Protein AF-A0A535TQC7-F1 (afdb_monomer_lite)

Structure (mmCIF, N/CA/C/O backbone):
data_AF-A0A535TQC7-F1
#
_entry.id   AF-A0A535TQC7-F1
#
loop_
_atom_site.group_PDB
_atom_site.id
_atom_site.type_symbol
_atom_site.label_atom_id
_atom_site.label_alt_id
_atom_site.label_comp_id
_atom_site.label_asym_id
_atom_site.label_entity_id
_atom_site.label_seq_id
_atom_site.pdbx_PDB_ins_code
_atom_site.Cartn_x
_atom_site.Cartn_y
_atom_site.Cartn_z
_atom_site.occupancy
_atom_site.B_iso_or_equiv
_atom_site.auth_seq_id
_atom_site.a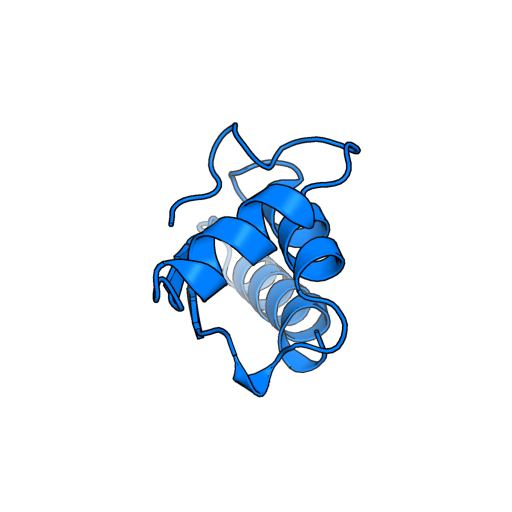uth_comp_id
_atom_site.auth_asym_id
_atom_site.auth_atom_id
_atom_site.pdbx_PDB_model_num
ATOM 1 N N . MET A 1 1 ? -5.387 8.868 1.613 1.00 95.69 1 MET A N 1
ATOM 2 C CA . MET A 1 1 ? -4.102 9.186 2.265 1.00 95.69 1 MET A CA 1
ATOM 3 C C . MET A 1 1 ? -2.962 8.705 1.377 1.00 95.69 1 MET A C 1
ATOM 5 O O . MET A 1 1 ? -3.025 7.573 0.924 1.00 95.69 1 MET A O 1
ATOM 9 N N . GLY A 1 2 ? -1.956 9.540 1.106 1.00 97.31 2 GLY A N 1
ATOM 10 C CA . GLY A 1 2 ? -0.738 9.113 0.403 1.00 97.31 2 GLY A CA 1
ATOM 11 C C . GLY A 1 2 ? 0.341 8.613 1.366 1.00 97.31 2 GLY A C 1
ATOM 12 O O . GLY A 1 2 ? 0.446 9.117 2.484 1.00 97.31 2 GLY A O 1
ATOM 13 N N . THR A 1 3 ? 1.142 7.644 0.925 1.00 98.44 3 THR A N 1
ATOM 14 C CA . THR A 1 3 ? 2.131 6.949 1.771 1.00 98.44 3 THR A CA 1
ATOM 15 C C . THR A 1 3 ? 3.597 7.285 1.465 1.00 98.44 3 THR A C 1
ATOM 17 O O . THR A 1 3 ? 4.502 6.792 2.146 1.00 98.44 3 THR A O 1
ATOM 20 N N . TRP A 1 4 ? 3.861 8.126 0.457 1.00 97.69 4 TRP A N 1
ATOM 21 C CA . TRP A 1 4 ? 5.219 8.513 0.061 1.00 97.69 4 TRP A CA 1
ATOM 22 C C . TRP A 1 4 ? 5.979 9.159 1.227 1.00 97.69 4 TRP A C 1
ATOM 24 O O . TRP A 1 4 ? 5.472 10.080 1.864 1.00 97.69 4 TRP A O 1
ATOM 34 N N . GLN A 1 5 ? 7.186 8.656 1.506 1.00 95.94 5 GLN A N 1
ATOM 35 C CA . GLN A 1 5 ? 8.056 8.998 2.648 1.00 95.94 5 GLN A CA 1
ATOM 36 C C . GLN A 1 5 ? 7.489 8.668 4.039 1.00 95.94 5 GLN A C 1
ATOM 38 O O . GLN A 1 5 ? 8.242 8.293 4.933 1.00 95.94 5 GLN A O 1
ATOM 43 N N . THR A 1 6 ? 6.177 8.758 4.249 1.00 96.38 6 THR A N 1
ATOM 44 C CA . THR A 1 6 ? 5.549 8.518 5.555 1.00 96.38 6 THR A CA 1
ATOM 45 C C . THR A 1 6 ? 5.543 7.035 5.933 1.00 96.38 6 THR A C 1
ATOM 47 O O . THR A 1 6 ? 5.707 6.707 7.111 1.00 96.38 6 THR A O 1
ATOM 50 N N . PHE A 1 7 ? 5.427 6.128 4.957 1.00 98.31 7 PHE A N 1
ATOM 51 C CA . PHE A 1 7 ? 5.397 4.673 5.176 1.00 98.31 7 PHE A CA 1
ATOM 52 C C . PHE A 1 7 ? 6.653 3.947 4.663 1.00 98.31 7 PHE A C 1
ATOM 54 O O . PHE A 1 7 ? 6.759 2.731 4.828 1.00 98.31 7 PHE A O 1
ATOM 61 N N . ASP A 1 8 ? 7.636 4.660 4.108 1.00 98.19 8 ASP A N 1
ATOM 62 C CA . ASP A 1 8 ? 8.943 4.084 3.762 1.00 98.19 8 ASP A CA 1
ATOM 63 C C . ASP A 1 8 ? 9.791 3.850 5.029 1.00 98.19 8 ASP A C 1
ATOM 65 O O . ASP A 1 8 ? 10.699 4.606 5.369 1.00 98.19 8 ASP A O 1
ATOM 69 N N . THR A 1 9 ? 9.409 2.854 5.828 1.00 97.69 9 THR A N 1
ATOM 70 C CA . THR A 1 9 ? 9.982 2.600 7.155 1.00 97.69 9 THR A CA 1
ATOM 71 C C . THR A 1 9 ? 9.763 1.152 7.607 1.00 97.69 9 THR A C 1
ATOM 73 O O . THR A 1 9 ? 8.985 0.414 7.021 1.00 97.69 9 THR A O 1
ATOM 76 N N . THR A 1 10 ? 10.472 0.692 8.644 1.00 97.31 10 THR A N 1
ATOM 77 C CA . THR A 1 10 ? 10.130 -0.539 9.395 1.00 97.31 10 THR A CA 1
ATOM 78 C C . THR A 1 10 ? 9.117 -0.282 10.508 1.00 97.31 10 THR A C 1
ATOM 80 O O . THR A 1 10 ? 8.556 -1.254 11.024 1.00 97.31 10 THR A O 1
ATOM 83 N N . ALA A 1 11 ? 8.953 0.980 10.920 1.00 97.81 11 ALA A N 1
ATOM 84 C CA . ALA A 1 11 ? 8.154 1.353 12.076 1.00 97.81 11 ALA A CA 1
ATOM 85 C C . ALA A 1 11 ? 6.693 0.932 11.906 1.00 97.81 11 ALA A C 1
ATOM 87 O O . ALA A 1 11 ? 6.180 0.844 10.790 1.00 97.81 11 ALA A O 1
ATOM 88 N N . ASP A 1 12 ? 6.029 0.688 13.031 1.00 97.19 12 ASP A N 1
ATOM 89 C CA . ASP A 1 12 ? 4.601 0.420 13.025 1.00 97.19 12 ASP A CA 1
ATOM 90 C C . ASP A 1 12 ? 3.821 1.672 12.588 1.00 97.19 12 ASP A C 1
ATOM 92 O O . ASP A 1 12 ? 4.041 2.780 13.087 1.00 97.19 12 ASP A O 1
ATOM 96 N N . ARG A 1 13 ? 2.932 1.483 11.612 1.00 97.94 13 ARG A N 1
ATOM 97 C CA . ARG A 1 13 ? 2.050 2.512 11.054 1.00 97.94 13 ARG A CA 1
ATOM 98 C C . ARG A 1 13 ? 0.570 2.217 11.291 1.00 97.94 13 ARG A C 1
ATOM 100 O O . ARG A 1 13 ? -0.248 3.029 10.863 1.00 97.94 13 ARG A O 1
ATOM 107 N N . GLY A 1 14 ? 0.243 1.150 12.026 1.00 98.06 14 GLY A N 1
ATOM 108 C CA . GLY A 1 14 ? -1.114 0.848 12.489 1.00 98.06 14 GLY A CA 1
ATOM 109 C C . GLY A 1 14 ? -1.821 2.070 13.085 1.00 98.06 14 GLY A C 1
ATOM 110 O O . GLY A 1 14 ? -2.855 2.453 12.550 1.00 98.06 14 GLY A O 1
ATOM 111 N N . PRO A 1 15 ? -1.215 2.813 14.038 1.00 98.38 15 PRO A N 1
ATOM 112 C CA . PRO A 1 15 ? -1.866 3.980 14.641 1.00 98.38 15 PRO A CA 1
ATOM 113 C C . PRO A 1 15 ? -2.255 5.090 13.650 1.00 98.38 15 PRO A C 1
ATOM 115 O O . PRO A 1 15 ? -3.237 5.796 13.855 1.00 98.38 15 PRO A O 1
ATOM 118 N N . ILE A 1 16 ? -1.497 5.263 12.560 1.00 98.00 16 ILE A N 1
ATOM 119 C CA . ILE A 1 16 ? -1.821 6.256 11.521 1.00 98.00 16 ILE A CA 1
ATOM 120 C C . ILE A 1 16 ? -2.970 5.758 10.637 1.00 98.00 16 ILE A C 1
ATOM 122 O O . ILE A 1 16 ? -3.816 6.551 10.226 1.00 98.00 16 ILE A O 1
ATOM 126 N N . VAL A 1 17 ? -3.000 4.457 10.336 1.00 98.19 17 VAL A N 1
ATOM 127 C CA . VAL A 1 17 ? -4.106 3.825 9.604 1.00 98.19 17 VAL A CA 1
ATOM 128 C C . VAL A 1 17 ? -5.390 3.847 10.439 1.00 98.19 17 VAL A C 1
ATOM 130 O O . VAL A 1 17 ? -6.439 4.197 9.906 1.00 98.19 17 VAL A O 1
ATOM 133 N N . ASP A 1 18 ? -5.301 3.572 11.742 1.00 98.25 18 ASP A N 1
ATOM 134 C CA . ASP A 1 18 ? -6.423 3.627 12.684 1.00 98.25 18 ASP A CA 1
ATOM 135 C C . ASP A 1 18 ? -7.059 5.013 12.737 1.00 98.25 18 ASP A C 1
ATOM 137 O O . ASP A 1 18 ? -8.279 5.143 12.614 1.00 98.25 18 ASP A O 1
ATOM 141 N N . GLU A 1 19 ? -6.236 6.054 12.870 1.00 98.44 19 GLU A N 1
ATOM 142 C CA . GLU A 1 19 ? -6.716 7.435 12.892 1.00 98.44 19 GLU A CA 1
ATOM 143 C C . GLU A 1 19 ? -7.364 7.815 11.556 1.00 98.44 19 GLU A C 1
ATOM 145 O O . GLU A 1 19 ? -8.435 8.418 11.520 1.00 98.44 19 GLU A O 1
ATOM 150 N N . ALA A 1 20 ? -6.758 7.415 10.436 1.00 98.31 20 ALA A N 1
ATOM 151 C CA . ALA A 1 20 ? -7.307 7.693 9.115 1.00 98.31 20 ALA A CA 1
ATOM 152 C C . ALA A 1 20 ? -8.671 7.029 8.901 1.00 98.31 20 ALA A C 1
ATOM 154 O O . ALA A 1 20 ? -9.603 7.694 8.448 1.00 98.31 20 ALA A O 1
ATOM 155 N N . LEU A 1 21 ? -8.807 5.752 9.265 1.00 97.94 21 LEU A N 1
ATOM 156 C CA . LEU A 1 21 ? -10.072 5.027 9.158 1.00 97.94 21 LEU A CA 1
ATOM 157 C C . LEU A 1 21 ? -11.127 5.607 10.110 1.00 97.94 21 LEU A C 1
ATOM 159 O O . LEU A 1 21 ? -12.267 5.810 9.695 1.00 97.94 21 LEU A O 1
ATOM 163 N N . SER A 1 22 ? -10.738 5.983 11.332 1.00 98.06 22 SER A N 1
ATOM 164 C CA . SER A 1 22 ? -11.619 6.664 12.296 1.00 98.06 22 SER A CA 1
ATOM 165 C C . SER A 1 22 ? -12.103 8.027 11.786 1.00 98.06 22 SER A C 1
ATOM 167 O O . SER A 1 22 ? -13.244 8.415 12.033 1.00 98.06 22 SER A O 1
ATOM 169 N N . ALA A 1 23 ? -11.272 8.729 11.013 1.00 98.38 23 ALA A N 1
ATOM 170 C CA . ALA A 1 23 ? -11.622 9.973 10.329 1.00 98.38 23 ALA A CA 1
ATOM 171 C C . ALA A 1 23 ? -12.407 9.765 9.012 1.00 98.38 23 ALA A C 1
ATOM 173 O O . ALA A 1 23 ? -12.694 10.736 8.309 1.00 98.38 23 ALA A O 1
ATOM 174 N N . GLY A 1 24 ? -12.749 8.522 8.649 1.00 98.12 24 GLY A N 1
ATOM 175 C CA . GLY A 1 24 ? -13.498 8.182 7.434 1.00 98.12 24 GLY A CA 1
ATOM 176 C C . GLY A 1 24 ? -12.660 8.141 6.149 1.00 98.12 24 GLY A C 1
ATOM 177 O O . GLY A 1 24 ? -13.213 8.088 5.049 1.00 98.12 24 GLY A O 1
ATOM 178 N N . ILE A 1 25 ? -11.329 8.166 6.251 1.00 98.38 25 ILE A N 1
ATOM 179 C CA . ILE A 1 25 ? -10.420 8.052 5.107 1.00 98.38 25 ILE A CA 1
ATOM 180 C C . ILE A 1 25 ? -10.188 6.573 4.810 1.00 98.38 25 ILE A C 1
ATOM 182 O O . ILE A 1 25 ? -9.377 5.919 5.457 1.00 98.38 25 ILE A O 1
ATOM 186 N N . THR A 1 26 ? -10.855 6.066 3.778 1.00 97.94 26 THR A N 1
ATOM 187 C CA . THR A 1 26 ? -10.759 4.653 3.376 1.00 97.94 26 THR A CA 1
ATOM 188 C C . THR A 1 26 ? -9.893 4.422 2.138 1.00 97.94 26 THR A C 1
ATOM 190 O O . THR A 1 26 ? -9.547 3.286 1.848 1.00 97.94 26 THR A O 1
ATOM 193 N N . LEU A 1 27 ? -9.496 5.468 1.402 1.00 98.56 27 LEU A N 1
ATOM 194 C CA . LEU A 1 27 ? -8.606 5.348 0.239 1.00 98.56 27 LEU A CA 1
ATOM 195 C C . LEU A 1 27 ? 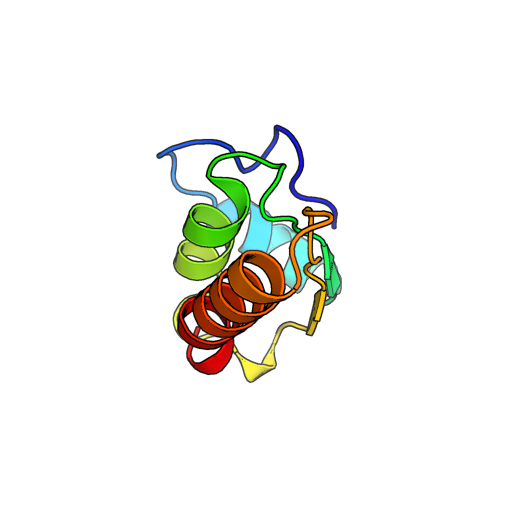-7.143 5.593 0.628 1.00 98.56 27 LEU A C 1
ATOM 197 O O . LEU A 1 27 ? -6.800 6.693 1.068 1.00 98.56 27 LEU A O 1
ATOM 201 N N . PHE A 1 28 ? -6.270 4.624 0.365 1.00 98.56 28 PHE A N 1
ATOM 202 C CA . PHE A 1 28 ? -4.823 4.703 0.576 1.00 98.56 28 PHE A CA 1
ATOM 203 C C . PHE A 1 28 ? -4.078 4.592 -0.760 1.00 98.56 28 PHE A C 1
ATOM 205 O O . PHE A 1 28 ? -4.310 3.661 -1.527 1.00 98.56 28 PHE A O 1
ATOM 212 N N . ASP A 1 29 ? -3.192 5.547 -1.045 1.00 98.56 29 ASP A N 1
ATOM 213 C CA . ASP A 1 29 ? -2.368 5.592 -2.257 1.00 98.56 29 ASP A CA 1
ATOM 214 C C . ASP A 1 29 ? -0.924 5.188 -1.947 1.00 98.56 29 ASP A C 1
ATOM 216 O O . ASP A 1 29 ? -0.298 5.781 -1.068 1.00 98.56 29 ASP A O 1
ATOM 220 N N . SER A 1 30 ? -0.398 4.226 -2.705 1.00 98.50 30 SER A N 1
ATOM 221 C CA . SER A 1 30 ? 0.982 3.740 -2.635 1.00 98.50 30 SER A CA 1
ATOM 222 C C . SER A 1 30 ? 1.608 3.587 -4.028 1.00 98.50 30 SER A C 1
ATOM 224 O O . SER A 1 30 ? 1.006 3.932 -5.047 1.00 98.50 30 SER A O 1
ATOM 226 N N . SER A 1 31 ? 2.859 3.141 -4.093 1.00 98.62 31 SER A N 1
ATOM 227 C CA . SER A 1 31 ? 3.579 2.884 -5.344 1.00 98.62 31 SER A CA 1
ATOM 228 C C . SER A 1 31 ? 4.812 2.014 -5.085 1.00 98.62 31 SER A C 1
ATOM 230 O O . SER A 1 31 ? 5.476 2.247 -4.070 1.00 98.62 31 SER A O 1
ATOM 232 N N . PRO A 1 32 ? 5.226 1.149 -6.032 1.00 98.25 32 PRO A N 1
ATOM 233 C CA . PRO A 1 32 ? 6.516 0.455 -5.971 1.00 98.25 32 PRO A CA 1
ATOM 234 C C . PRO A 1 32 ? 7.716 1.406 -5.842 1.00 98.25 32 PRO A C 1
ATOM 236 O O . PRO A 1 32 ? 8.770 1.037 -5.335 1.00 98.25 32 PRO A O 1
ATOM 239 N N . MET A 1 33 ? 7.571 2.658 -6.292 1.00 98.19 33 MET A N 1
ATOM 240 C CA . MET A 1 33 ? 8.628 3.668 -6.182 1.00 98.19 33 MET A CA 1
ATOM 241 C C . MET A 1 33 ? 8.745 4.291 -4.779 1.00 98.19 33 MET A C 1
ATOM 243 O O . MET A 1 33 ? 9.689 5.035 -4.529 1.00 98.19 33 MET A O 1
ATOM 247 N N . TYR A 1 34 ? 7.790 4.055 -3.871 1.00 98.44 34 TYR A N 1
ATOM 248 C CA . TYR A 1 34 ? 7.756 4.673 -2.536 1.00 98.44 34 TYR A CA 1
ATOM 249 C C . TYR A 1 34 ? 8.570 3.877 -1.502 1.00 98.44 34 TYR A C 1
ATOM 251 O O . TYR A 1 34 ? 8.265 3.910 -0.309 1.00 98.44 34 TYR A O 1
ATOM 259 N N . GLY A 1 35 ? 9.595 3.149 -1.951 1.00 97.56 35 GLY A N 1
ATOM 260 C CA . GLY A 1 35 ? 10.410 2.299 -1.091 1.00 97.56 35 GLY A CA 1
ATOM 261 C C . GLY A 1 35 ? 9.557 1.216 -0.439 1.00 97.56 35 GLY A C 1
ATOM 262 O O . GLY A 1 35 ? 8.883 0.448 -1.118 1.00 97.56 35 GLY A O 1
ATOM 263 N N . ARG A 1 36 ? 9.560 1.166 0.891 1.00 98.00 36 ARG A N 1
ATOM 264 C CA . ARG A 1 36 ? 8.882 0.127 1.683 1.00 98.00 36 ARG A CA 1
ATOM 265 C C . ARG A 1 36 ? 7.417 0.422 1.984 1.00 98.00 36 ARG A C 1
ATOM 267 O O . ARG A 1 36 ? 6.795 -0.297 2.763 1.00 98.00 36 ARG A O 1
ATOM 274 N N . ALA A 1 37 ? 6.862 1.484 1.407 1.00 98.56 37 ALA A N 1
ATOM 275 C CA . ALA A 1 37 ? 5.516 1.935 1.730 1.00 98.56 37 ALA A CA 1
ATOM 276 C C . ALA A 1 37 ? 4.432 0.878 1.472 1.00 98.56 37 ALA A C 1
ATOM 278 O O . ALA A 1 37 ? 3.495 0.795 2.262 1.00 98.56 37 ALA A O 1
ATOM 279 N N . GLU A 1 38 ? 4.552 0.059 0.419 1.00 98.44 38 GLU A N 1
ATOM 280 C CA . GLU A 1 38 ? 3.581 -1.009 0.143 1.00 98.44 38 GLU A CA 1
ATOM 281 C C . GLU A 1 38 ? 3.571 -2.078 1.239 1.00 98.44 38 GLU A C 1
ATOM 28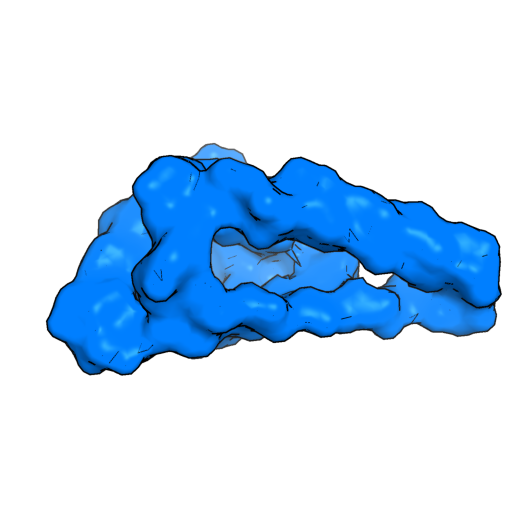3 O O . GLU A 1 38 ? 2.507 -2.380 1.778 1.00 98.44 38 GLU A O 1
ATOM 288 N N . ASP A 1 39 ? 4.740 -2.585 1.637 1.00 98.25 39 ASP A N 1
ATOM 289 C CA . ASP A 1 39 ? 4.855 -3.574 2.714 1.00 98.25 39 ASP A CA 1
ATOM 290 C C . ASP A 1 39 ? 4.389 -3.014 4.064 1.00 98.25 39 ASP A C 1
ATOM 292 O O . ASP A 1 39 ? 3.705 -3.693 4.832 1.00 98.25 39 ASP A O 1
ATOM 296 N N . THR A 1 40 ? 4.753 -1.768 4.372 1.00 98.50 40 THR A N 1
ATOM 297 C CA . THR A 1 40 ? 4.355 -1.111 5.623 1.00 98.50 40 THR A CA 1
ATOM 298 C C . THR A 1 40 ? 2.851 -0.884 5.677 1.00 98.50 40 THR A C 1
ATOM 300 O O . THR A 1 40 ? 2.238 -1.144 6.710 1.00 98.50 40 THR A O 1
ATOM 303 N N . LEU A 1 41 ? 2.247 -0.430 4.573 1.00 98.44 41 LEU A N 1
ATOM 304 C CA . LEU A 1 41 ? 0.802 -0.245 4.480 1.00 98.44 41 LEU A CA 1
ATOM 305 C C . LEU A 1 41 ? 0.071 -1.586 4.583 1.00 98.44 41 LEU A C 1
ATOM 307 O O . LEU A 1 41 ? -0.900 -1.679 5.324 1.00 98.44 41 LEU A O 1
ATOM 311 N N . ALA A 1 42 ? 0.557 -2.623 3.894 1.00 98.19 42 ALA A N 1
ATOM 312 C CA . ALA A 1 42 ? -0.012 -3.966 3.961 1.00 98.19 42 ALA A CA 1
ATOM 313 C C . ALA A 1 42 ? -0.032 -4.491 5.403 1.00 98.19 42 ALA A C 1
ATOM 315 O O . ALA A 1 42 ? -1.068 -4.924 5.887 1.00 98.19 42 ALA A O 1
ATOM 316 N N . ARG A 1 43 ? 1.087 -4.371 6.128 1.00 98.00 43 ARG A N 1
ATOM 317 C CA . ARG A 1 43 ? 1.156 -4.756 7.547 1.00 98.00 43 ARG A CA 1
ATOM 318 C C . ARG A 1 43 ? 0.214 -3.946 8.435 1.00 98.00 43 ARG A C 1
ATOM 320 O O . ARG A 1 43 ? -0.344 -4.501 9.370 1.00 98.00 43 ARG A O 1
ATOM 327 N N . ALA A 1 44 ? 0.067 -2.649 8.174 1.00 98.12 44 ALA A N 1
ATOM 328 C CA . ALA A 1 44 ? -0.804 -1.778 8.959 1.00 98.12 44 ALA A CA 1
ATOM 329 C C . ALA A 1 44 ? -2.305 -2.015 8.691 1.00 98.12 44 ALA A C 1
ATOM 331 O O . ALA A 1 44 ? -3.130 -1.634 9.515 1.00 98.12 44 ALA A O 1
ATOM 332 N N . LEU A 1 45 ? -2.651 -2.629 7.554 1.00 97.81 45 LEU A N 1
ATOM 333 C CA . LEU A 1 45 ? -4.018 -2.992 7.169 1.00 97.81 45 LEU A CA 1
ATOM 334 C C . LEU A 1 45 ? -4.350 -4.474 7.405 1.00 97.81 45 LEU A C 1
ATOM 336 O O . LEU A 1 45 ? -5.444 -4.884 7.041 1.00 97.81 45 LEU A O 1
ATOM 340 N N . ASP A 1 46 ? -3.444 -5.272 7.975 1.00 96.94 46 ASP A N 1
ATOM 341 C CA . ASP A 1 46 ? -3.633 -6.720 8.139 1.00 96.94 46 ASP A CA 1
ATOM 342 C C . ASP A 1 46 ? -4.916 -7.052 8.926 1.00 96.94 46 ASP A C 1
ATOM 344 O O . ASP A 1 46 ? -5.117 -6.588 10.050 1.00 96.94 46 ASP A O 1
ATOM 348 N N . GLY A 1 47 ? -5.795 -7.851 8.318 1.00 96.12 47 GLY A N 1
ATOM 349 C CA . GLY A 1 47 ? -7.103 -8.222 8.855 1.00 96.12 47 GLY A CA 1
ATOM 350 C C . GLY A 1 47 ? -8.221 -7.206 8.591 1.00 96.12 47 GLY A C 1
ATOM 351 O O . GLY A 1 47 ? -9.303 -7.359 9.157 1.00 96.12 47 GLY A O 1
ATOM 352 N N . ARG A 1 48 ? -7.988 -6.180 7.763 1.00 95.69 48 ARG A N 1
ATOM 353 C CA . ARG A 1 48 ? -8.896 -5.035 7.554 1.00 95.69 48 ARG A CA 1
ATOM 354 C C . ARG A 1 48 ? -9.203 -4.766 6.083 1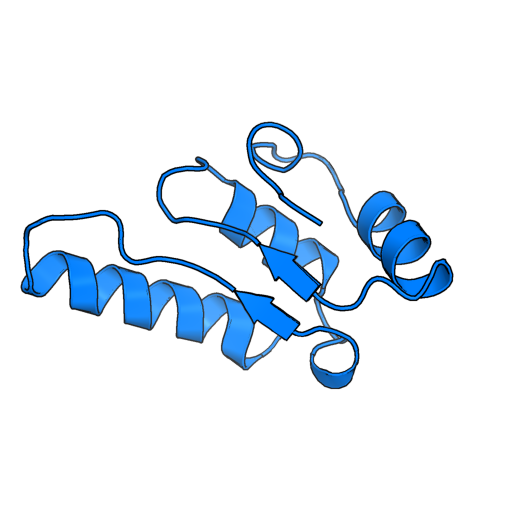.00 95.69 48 ARG A C 1
ATOM 356 O O . ARG A 1 48 ? -9.540 -3.634 5.720 1.00 95.69 48 ARG A O 1
ATOM 363 N N . ARG A 1 49 ? -9.126 -5.792 5.223 1.00 95.69 49 ARG A N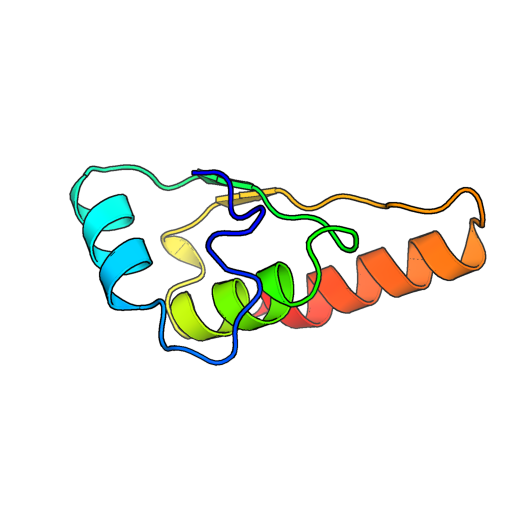 1
ATOM 364 C CA . ARG A 1 49 ? -9.353 -5.653 3.773 1.00 95.69 49 ARG A CA 1
ATOM 365 C C . ARG A 1 49 ? -10.573 -4.835 3.420 1.00 95.69 49 ARG A C 1
ATOM 367 O O . ARG A 1 49 ? -10.499 -3.962 2.558 1.00 95.69 49 ARG A O 1
ATOM 374 N N . ASP A 1 50 ? -11.683 -5.148 4.068 1.00 96.50 50 ASP A N 1
ATOM 375 C CA . ASP A 1 50 ? -12.997 -4.619 3.720 1.00 96.50 50 ASP A CA 1
ATOM 376 C C . ASP A 1 50 ? -13.178 -3.153 4.145 1.00 96.50 50 ASP A C 1
ATOM 378 O O . ASP A 1 50 ? -14.116 -2.493 3.703 1.00 96.50 50 ASP A O 1
ATOM 382 N N . GLU A 1 51 ? -12.262 -2.613 4.953 1.00 97.31 51 GLU A N 1
ATOM 383 C CA . GLU A 1 51 ? -12.297 -1.227 5.428 1.00 97.31 51 GLU A CA 1
ATOM 384 C C . GLU A 1 51 ? -11.545 -0.256 4.501 1.00 97.31 51 GLU A C 1
ATOM 386 O O . GLU A 1 51 ? -11.693 0.961 4.631 1.00 97.31 51 GLU A O 1
ATOM 391 N N . ALA A 1 52 ? -10.746 -0.766 3.554 1.00 97.50 52 ALA A N 1
ATOM 392 C CA . ALA A 1 52 ? -9.832 0.048 2.758 1.00 97.50 52 ALA A CA 1
ATOM 393 C C . ALA A 1 52 ? -9.925 -0.188 1.241 1.00 97.50 52 ALA A C 1
ATOM 395 O O . ALA A 1 52 ? -10.016 -1.302 0.726 1.00 97.50 52 ALA A O 1
ATOM 396 N N . ILE A 1 53 ? -9.797 0.899 0.488 1.00 98.19 53 ILE A N 1
ATOM 397 C CA . ILE A 1 53 ? -9.501 0.902 -0.942 1.00 98.19 53 ILE A CA 1
ATOM 398 C C . ILE A 1 53 ? -8.022 1.244 -1.091 1.00 98.19 53 ILE A C 1
ATOM 400 O O . ILE A 1 53 ? -7.557 2.263 -0.583 1.00 98.19 53 ILE A O 1
ATOM 404 N N . ILE A 1 54 ? -7.277 0.404 -1.807 1.00 98.38 54 ILE A N 1
ATOM 405 C CA . ILE A 1 54 ? -5.840 0.589 -2.015 1.00 98.38 54 ILE A CA 1
ATOM 406 C C . ILE A 1 54 ? -5.596 0.884 -3.491 1.00 98.38 54 ILE A C 1
ATOM 408 O O . ILE A 1 54 ? -5.929 0.080 -4.361 1.00 98.38 54 ILE A O 1
ATOM 412 N N . ALA A 1 55 ? -5.008 2.043 -3.764 1.00 98.38 55 ALA A N 1
ATOM 413 C CA . ALA A 1 55 ? -4.511 2.418 -5.075 1.00 98.38 55 ALA A CA 1
ATOM 414 C C . ALA A 1 55 ? -2.987 2.267 -5.078 1.00 98.38 55 ALA A C 1
ATOM 416 O O . ALA A 1 55 ? -2.287 2.981 -4.366 1.00 98.38 55 ALA A O 1
ATOM 417 N N . THR A 1 56 ? -2.463 1.349 -5.885 1.00 98.38 56 THR A N 1
ATOM 418 C CA . THR A 1 56 ? -1.028 1.290 -6.185 1.00 98.38 56 THR A CA 1
ATOM 419 C C . THR A 1 56 ? -0.793 1.386 -7.689 1.00 98.38 56 THR A C 1
ATOM 421 O O . THR A 1 56 ? -1.735 1.470 -8.480 1.00 98.38 56 THR A O 1
ATOM 424 N N . LYS A 1 57 ? 0.471 1.449 -8.088 1.00 98.44 57 LYS A N 1
ATOM 425 C CA . LYS A 1 57 ? 0.902 1.835 -9.428 1.00 98.44 57 LYS A CA 1
ATOM 426 C C . LYS A 1 57 ? 1.820 0.774 -10.012 1.00 98.44 57 LYS A C 1
ATOM 428 O O . LYS A 1 57 ? 2.403 -0.028 -9.294 1.00 98.44 57 LYS A O 1
ATOM 433 N N . ILE A 1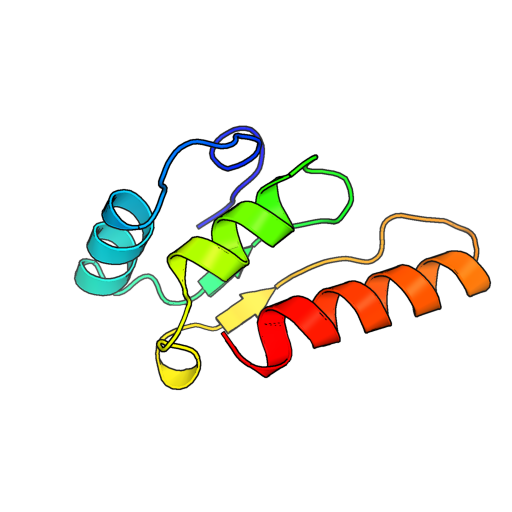 58 ? 1.995 0.837 -11.324 1.00 98.56 58 ILE A N 1
ATOM 434 C CA . ILE A 1 58 ? 3.106 0.185 -12.007 1.00 98.56 58 ILE A CA 1
ATOM 435 C C . ILE A 1 58 ? 4.125 1.271 -12.338 1.00 98.56 58 ILE A C 1
ATOM 437 O O . ILE A 1 58 ? 3.812 2.224 -13.050 1.00 98.56 58 ILE A O 1
ATOM 441 N N . TRP A 1 59 ? 5.328 1.148 -11.788 1.00 98.12 59 TRP A N 1
ATOM 442 C CA . TRP A 1 59 ? 6.434 2.083 -11.962 1.00 98.12 59 TRP A CA 1
ATOM 443 C C . TRP A 1 59 ? 7.599 1.391 -12.668 1.00 98.12 59 TRP A C 1
ATOM 445 O O . TRP A 1 59 ? 8.594 1.000 -12.059 1.00 98.12 59 TRP A O 1
ATOM 455 N N . THR A 1 60 ? 7.434 1.170 -13.967 1.00 98.25 60 THR A N 1
ATOM 456 C CA . THR A 1 60 ? 8.464 0.634 -14.864 1.00 98.25 60 THR A CA 1
ATOM 457 C C . THR A 1 60 ? 7.983 0.773 -16.308 1.00 98.25 60 THR A C 1
ATOM 459 O O . THR A 1 60 ? 6.781 0.753 -16.576 1.00 98.25 60 THR A O 1
ATOM 462 N N . SER A 1 61 ? 8.913 0.920 -17.251 1.00 98.06 61 SER A N 1
ATOM 463 C CA . SER A 1 61 ? 8.624 0.843 -18.689 1.00 98.06 61 SER A CA 1
ATOM 464 C C . SER A 1 61 ? 8.649 -0.595 -19.221 1.00 98.06 61 SER A C 1
ATOM 466 O O . SER A 1 61 ? 8.207 -0.838 -20.343 1.00 98.06 61 SER A O 1
ATOM 468 N N . SER A 1 62 ? 9.150 -1.556 -18.436 1.00 98.62 62 SER A N 1
ATOM 469 C CA . SER A 1 62 ? 9.233 -2.968 -18.808 1.00 98.62 62 SER A CA 1
ATOM 470 C C . SER A 1 62 ? 7.895 -3.676 -18.567 1.00 98.62 62 SER A C 1
ATOM 472 O O . SER A 1 62 ? 7.450 -3.777 -17.422 1.00 98.62 62 SER A O 1
ATOM 474 N N . PRO A 1 63 ? 7.257 -4.268 -19.597 1.00 98.56 63 PRO A N 1
ATOM 475 C CA . PRO A 1 63 ? 6.024 -5.031 -19.400 1.00 98.56 63 PRO A CA 1
ATOM 476 C C . PRO A 1 63 ? 6.195 -6.269 -18.510 1.00 98.56 63 PRO A C 1
ATOM 478 O O . PRO A 1 63 ? 5.228 -6.735 -17.912 1.00 98.56 63 PRO A O 1
ATOM 481 N N . ALA A 1 64 ? 7.398 -6.850 -18.454 1.00 98.62 64 ALA A N 1
ATOM 482 C CA . ALA A 1 64 ? 7.675 -8.012 -17.612 1.00 98.62 64 ALA A CA 1
ATOM 483 C C . ALA A 1 64 ? 7.749 -7.611 -16.134 1.00 98.62 64 ALA A C 1
ATOM 485 O O . ALA A 1 64 ? 7.051 -8.194 -15.308 1.00 98.62 64 ALA A O 1
ATOM 486 N N . GLU A 1 65 ? 8.513 -6.563 -15.817 1.00 98.50 65 GLU A N 1
ATOM 487 C CA . GLU A 1 65 ? 8.562 -6.014 -14.457 1.00 98.50 65 GLU A CA 1
ATOM 488 C C . GLU A 1 65 ? 7.200 -5.463 -14.034 1.00 98.50 65 GLU A C 1
ATOM 490 O O . GLU A 1 65 ? 6.799 -5.628 -12.887 1.00 98.50 65 GLU A O 1
ATOM 495 N N . GLY A 1 66 ? 6.442 -4.870 -14.962 1.00 98.69 66 GLY A N 1
ATOM 496 C CA . GLY A 1 66 ? 5.106 -4.368 -14.666 1.00 98.69 66 GLY A CA 1
ATOM 497 C C . GLY A 1 66 ? 4.151 -5.472 -14.213 1.00 98.69 66 GLY A C 1
ATOM 498 O O . GLY A 1 66 ? 3.403 -5.290 -13.256 1.00 98.69 66 GLY A O 1
ATOM 499 N N . ARG A 1 67 ? 4.225 -6.662 -14.826 1.00 98.75 67 ARG A N 1
ATOM 500 C CA . ARG A 1 67 ? 3.476 -7.832 -14.338 1.00 98.75 67 ARG A CA 1
ATOM 501 C C . ARG A 1 67 ? 3.946 -8.267 -12.951 1.00 98.75 67 ARG A C 1
ATOM 503 O O . ARG A 1 67 ? 3.109 -8.519 -12.095 1.00 98.75 67 ARG A O 1
ATOM 510 N N . GLN A 1 68 ? 5.254 -8.285 -12.700 1.00 98.56 68 GLN A N 1
ATOM 511 C CA . GLN A 1 68 ? 5.799 -8.652 -11.387 1.00 98.56 68 GLN A CA 1
ATOM 512 C C . GLN A 1 68 ? 5.365 -7.681 -10.279 1.00 98.56 68 GLN A C 1
ATOM 514 O O . GLN A 1 68 ? 5.023 -8.124 -9.183 1.00 98.56 68 GLN A O 1
ATOM 519 N N . GLN A 1 69 ? 5.336 -6.374 -10.562 1.00 98.56 69 GLN A N 1
ATOM 520 C CA . GLN A 1 69 ? 4.830 -5.354 -9.639 1.00 98.56 69 GLN A CA 1
ATOM 521 C C . GLN A 1 69 ? 3.327 -5.533 -9.380 1.00 98.56 69 GLN A C 1
ATOM 523 O O . GLN A 1 69 ? 2.907 -5.518 -8.225 1.00 98.56 69 GLN A O 1
ATOM 528 N N . ALA A 1 70 ? 2.525 -5.795 -10.420 1.00 98.44 70 ALA A N 1
ATOM 529 C CA . ALA A 1 70 ? 1.098 -6.084 -10.261 1.00 98.44 70 ALA A CA 1
ATOM 530 C C . ALA A 1 70 ? 0.861 -7.326 -9.383 1.00 98.44 70 ALA A C 1
ATOM 532 O O . ALA A 1 70 ? 0.053 -7.297 -8.458 1.00 98.44 70 ALA A O 1
ATOM 533 N N . GLU A 1 71 ? 1.595 -8.411 -9.632 1.00 98.44 71 GLU A N 1
ATOM 534 C CA . GLU A 1 71 ? 1.513 -9.631 -8.828 1.00 98.44 71 GLU A CA 1
ATOM 535 C C . GLU A 1 71 ? 1.966 -9.403 -7.380 1.00 98.44 71 GLU A C 1
ATOM 537 O O . GLU A 1 71 ? 1.360 -9.948 -6.459 1.00 98.44 71 GLU A O 1
ATOM 542 N N . HIS A 1 72 ? 3.014 -8.606 -7.153 1.00 97.88 72 HIS A N 1
ATOM 543 C CA . HIS A 1 72 ? 3.459 -8.233 -5.809 1.00 97.88 72 HIS A CA 1
ATOM 544 C C . HIS A 1 72 ? 2.373 -7.465 -5.053 1.00 97.88 72 HIS A C 1
ATOM 546 O O . HIS A 1 72 ? 2.006 -7.869 -3.949 1.00 97.88 72 HIS A O 1
ATOM 552 N N . ALA A 1 73 ? 1.793 -6.442 -5.681 1.00 98.06 73 ALA A N 1
ATOM 553 C CA . ALA A 1 73 ? 0.695 -5.677 -5.111 1.00 98.06 73 ALA A CA 1
ATOM 554 C C . ALA A 1 73 ? -0.520 -6.560 -4.790 1.00 98.06 73 ALA A C 1
ATOM 556 O O . ALA A 1 73 ? -1.088 -6.446 -3.709 1.00 98.06 73 ALA A O 1
ATOM 557 N N . LEU A 1 74 ? -0.892 -7.491 -5.676 1.00 97.56 74 LEU A N 1
ATOM 558 C CA . LEU A 1 74 ? -1.986 -8.436 -5.423 1.00 97.56 74 LEU A CA 1
ATOM 559 C C . LEU A 1 74 ? -1.668 -9.413 -4.279 1.00 97.56 74 LEU A C 1
ATOM 561 O O . LEU A 1 74 ? -2.556 -9.738 -3.495 1.00 97.56 74 LEU A O 1
ATOM 565 N N . ARG A 1 75 ? -0.413 -9.863 -4.136 1.00 97.19 75 ARG A N 1
ATOM 566 C CA . ARG A 1 75 ? 0.009 -10.713 -3.005 1.00 97.19 75 ARG A CA 1
ATOM 567 C C . ARG A 1 75 ? -0.031 -9.986 -1.662 1.00 97.19 75 ARG A C 1
ATOM 569 O O . ARG A 1 75 ? -0.318 -10.623 -0.645 1.00 97.19 75 ARG A O 1
ATOM 576 N N . LEU A 1 76 ? 0.300 -8.695 -1.652 1.00 97.06 76 LEU A N 1
ATOM 577 C CA . LEU A 1 76 ? 0.189 -7.851 -0.467 1.00 97.06 76 LEU A CA 1
ATOM 578 C C . LEU A 1 76 ? -1.282 -7.548 -0.184 1.00 97.06 76 LEU A C 1
ATOM 580 O O . LEU A 1 76 ? -1.830 -8.017 0.802 1.00 97.06 76 LEU A O 1
ATOM 584 N N . PHE A 1 77 ? -1.948 -6.836 -1.085 1.00 97.00 77 PHE A N 1
ATOM 585 C CA . PHE A 1 77 ? -3.240 -6.205 -0.830 1.00 97.00 77 PHE A CA 1
ATOM 586 C C . PHE A 1 77 ? -4.460 -7.076 -1.140 1.00 97.00 77 PHE A C 1
ATOM 588 O O . PHE A 1 77 ? -5.591 -6.666 -0.893 1.00 97.00 77 PHE A O 1
ATOM 595 N N . GLY A 1 78 ? -4.272 -8.273 -1.695 1.00 91.88 78 GLY A N 1
ATOM 596 C CA . GLY A 1 78 ? -5.369 -9.212 -1.936 1.00 91.88 78 GLY A CA 1
ATOM 597 C C . GLY A 1 78 ? -5.895 -9.891 -0.669 1.00 91.88 78 GLY A C 1
ATOM 598 O O . GLY A 1 78 ? -6.922 -10.558 -0.740 1.00 91.88 78 GLY A O 1
ATOM 599 N N . ARG A 1 79 ? -5.188 -9.756 0.461 1.00 84.62 79 ARG A N 1
ATOM 600 C CA . ARG A 1 79 ? -5.455 -10.505 1.700 1.00 84.62 79 ARG A CA 1
ATOM 601 C C . ARG A 1 79 ? -5.278 -9.722 3.005 1.00 84.62 79 ARG A C 1
ATOM 603 O O . ARG A 1 79 ? -5.538 -10.310 4.048 1.00 84.62 79 ARG A O 1
ATOM 610 N N . VAL A 1 80 ? -4.752 -8.492 2.944 1.00 81.62 80 VAL A N 1
ATOM 611 C CA . VAL A 1 80 ? -4.643 -7.602 4.121 1.00 81.62 80 VAL A CA 1
ATOM 612 C C . VAL A 1 80 ? -6.027 -7.181 4.517 1.00 81.62 80 VAL A C 1
ATOM 614 O O . VAL A 1 80 ? -6.732 -6.785 3.576 1.00 81.62 80 VAL A O 1
#

Secondary structure (DSSP, 8-state):
-B-TTTSSSSS--HHHHHHHHHTT--EEE--TTSTTHHHHHHHHTTT-GGG-EEE-----S-HHHHHHHHHHHHHHHTT-

Sequence (80 aa):
MGTWQTFDTTADRGPIVDEALSAGITLFDSSPMYGRAEDTLARALDGRRDEAIIATKIWTSSPAEGRQQAEHALRLFGRV

Foldseek 3Di:
DEQAPVQLDPDACLVVVVVCLVVVNAEYEDEPVSHCNLVNVLVSCAPPLVSHDYHYDQDDPDPVVSVVRVVVSCVRNVHD

Radius of gyration: 12.26 Å; chains: 1; bounding box: 24×21×34 Å

pLDDT: mean 97.49, std 2.52, range [81.62, 98.75]